Protein AF-A0A914QNF4-F1 (afdb_monomer_lite)

InterPro domains:
  IPR008758 Peptidase S28 [PF05577] (2-83)
  IPR029058 Alpha/Beta hydrolase fold [G3DSA:3.40.50.1820] (2-95)

Structure (mmCIF, N/CA/C/O backbone):
data_AF-A0A914QNF4-F1
#
_entry.id   AF-A0A914QNF4-F1
#
loop_
_atom_site.group_PDB
_atom_site.id
_atom_site.type_symbol
_atom_site.label_atom_id
_atom_site.label_alt_id
_atom_site.label_comp_id
_atom_site.label_asym_id
_atom_site.label_entity_id
_atom_site.label_seq_id
_atom_site.pdbx_PDB_ins_code
_atom_site.Cartn_x
_atom_site.Cartn_y
_atom_site.Cartn_z
_atom_site.occupancy
_atom_site.B_iso_or_equiv
_atom_site.auth_seq_id
_atom_site.auth_comp_id
_atom_site.auth_asym_id
_atom_site.auth_atom_id
_atom_site.pdbx_PDB_model_num
ATOM 1 N N . MET A 1 1 ? 10.350 17.066 -23.639 1.00 77.31 1 MET A N 1
ATOM 2 C CA . MET A 1 1 ? 10.136 16.786 -22.203 1.00 77.31 1 MET A CA 1
ATOM 3 C C . MET A 1 1 ? 11.041 17.718 -21.417 1.00 77.31 1 MET A C 1
ATOM 5 O O . MET A 1 1 ? 12.223 17.757 -21.722 1.00 77.31 1 MET A O 1
ATOM 9 N N . ASN A 1 2 ? 10.502 18.518 -20.496 1.00 94.56 2 ASN A N 1
ATOM 10 C CA . ASN A 1 2 ? 11.310 19.412 -19.662 1.00 94.56 2 ASN A CA 1
ATOM 11 C C . ASN A 1 2 ? 11.706 18.654 -18.385 1.00 94.56 2 ASN A C 1
ATOM 13 O O . ASN A 1 2 ? 10.834 18.347 -17.571 1.00 94.56 2 ASN A O 1
ATOM 17 N N . ILE A 1 3 ? 12.989 18.307 -18.252 1.00 95.62 3 ILE A N 1
ATOM 18 C CA . ILE A 1 3 ? 13.466 17.454 -17.158 1.00 95.62 3 ILE A CA 1
ATOM 19 C C . ILE A 1 3 ? 13.392 18.160 -15.801 1.00 95.62 3 ILE A C 1
ATOM 21 O O . ILE A 1 3 ? 12.957 17.548 -14.828 1.00 95.62 3 ILE A O 1
ATOM 25 N N . ASP A 1 4 ? 13.688 19.459 -15.757 1.00 97.56 4 ASP A N 1
ATOM 26 C CA . ASP A 1 4 ? 13.651 20.260 -14.530 1.00 97.56 4 ASP A CA 1
ATOM 27 C C . ASP A 1 4 ? 12.225 20.364 -13.990 1.00 97.56 4 ASP A C 1
ATOM 29 O O . ASP A 1 4 ? 11.979 20.256 -12.788 1.00 97.56 4 ASP A O 1
ATOM 33 N N . PHE A 1 5 ? 11.253 20.522 -14.892 1.00 97.19 5 PHE A N 1
ATOM 34 C CA . PHE A 1 5 ? 9.843 20.505 -14.530 1.00 97.19 5 PHE A CA 1
ATOM 35 C C . PHE A 1 5 ? 9.439 19.157 -13.922 1.00 97.19 5 PHE A C 1
ATOM 37 O O . PHE A 1 5 ? 8.782 19.136 -12.881 1.00 97.19 5 PHE A O 1
ATOM 44 N N . VAL A 1 6 ? 9.845 18.039 -14.535 1.00 97.25 6 VAL A N 1
ATOM 45 C CA . VAL A 1 6 ? 9.541 16.691 -14.027 1.00 97.25 6 VAL A CA 1
ATOM 46 C C . VAL A 1 6 ? 10.172 16.477 -12.654 1.00 97.25 6 VAL A C 1
ATOM 48 O O . VAL A 1 6 ? 9.469 16.100 -11.720 1.00 97.25 6 VAL A O 1
ATOM 51 N N . GLN A 1 7 ? 11.460 16.785 -12.495 1.00 97.12 7 GLN A N 1
ATOM 52 C CA . GLN A 1 7 ? 12.160 16.656 -11.215 1.00 97.12 7 GLN A CA 1
ATOM 53 C C . GLN A 1 7 ? 11.502 17.503 -10.127 1.00 97.12 7 GLN A C 1
ATOM 55 O O . GLN A 1 7 ? 11.217 16.999 -9.041 1.00 97.12 7 GLN A O 1
ATOM 60 N N . LYS A 1 8 ? 11.165 18.761 -10.434 1.00 97.69 8 LYS A N 1
ATOM 61 C CA . LYS A 1 8 ? 10.448 19.638 -9.503 1.00 97.69 8 LYS A CA 1
ATOM 62 C C . LYS A 1 8 ? 9.124 19.022 -9.055 1.00 97.69 8 LYS A C 1
ATOM 64 O O . LYS A 1 8 ? 8.781 19.114 -7.881 1.00 97.69 8 LYS A O 1
ATOM 69 N N . LYS A 1 9 ? 8.374 18.391 -9.962 1.00 97.00 9 LYS A N 1
ATOM 70 C CA . LYS A 1 9 ? 7.096 17.746 -9.627 1.00 97.00 9 LYS A CA 1
ATOM 71 C C . LYS A 1 9 ? 7.254 16.473 -8.809 1.00 97.00 9 LYS A C 1
ATOM 73 O O . LYS A 1 9 ? 6.457 16.265 -7.896 1.00 97.00 9 LYS A O 1
ATOM 78 N N . VAL A 1 10 ? 8.286 15.676 -9.074 1.00 95.38 10 VAL A N 1
ATOM 79 C CA . VAL A 1 10 ? 8.622 14.515 -8.240 1.00 95.38 10 VAL A CA 1
ATOM 80 C C . VAL A 1 10 ? 8.935 14.969 -6.815 1.00 95.38 10 VAL A C 1
ATOM 82 O O . VAL A 1 10 ? 8.315 14.475 -5.881 1.00 95.38 10 VAL A O 1
ATOM 85 N N . LEU A 1 11 ? 9.804 15.972 -6.649 1.00 96.38 11 LEU A N 1
ATOM 86 C CA . LEU A 1 11 ? 10.166 16.500 -5.330 1.00 96.38 11 LEU A CA 1
ATOM 87 C C . LEU A 1 11 ? 8.952 17.050 -4.575 1.00 96.38 11 LEU A C 1
ATOM 89 O O . LEU A 1 11 ? 8.715 16.648 -3.443 1.00 96.38 11 LEU A O 1
ATOM 93 N N . GLN A 1 12 ? 8.132 17.883 -5.225 1.00 97.25 12 GLN A N 1
ATOM 94 C CA . GLN A 1 12 ? 6.911 18.429 -4.617 1.00 97.25 12 GLN A CA 1
ATOM 95 C C . GLN A 1 12 ? 5.942 17.334 -4.149 1.00 97.25 12 GLN A C 1
ATOM 97 O O . GLN A 1 12 ? 5.287 17.477 -3.120 1.00 97.25 12 GLN A O 1
ATOM 102 N N . THR A 1 13 ? 5.841 16.242 -4.906 1.00 96.06 13 THR A N 1
ATOM 103 C CA . THR A 1 13 ? 4.967 15.114 -4.561 1.00 96.06 13 THR A CA 1
ATOM 104 C C . THR A 1 13 ? 5.527 14.349 -3.366 1.00 96.06 13 THR A C 1
ATOM 106 O O . THR A 1 13 ? 4.791 14.088 -2.418 1.00 96.06 13 THR A O 1
ATOM 109 N N . SER A 1 14 ? 6.826 14.047 -3.373 1.00 94.94 14 SER A N 1
ATOM 110 C CA . SER A 1 14 ? 7.501 13.352 -2.274 1.00 94.94 14 SER A CA 1
ATOM 111 C C . SER A 1 14 ? 7.521 14.166 -0.979 1.00 94.94 14 SER A C 1
ATOM 113 O O . SER A 1 14 ? 7.389 13.597 0.097 1.00 94.94 14 SER A O 1
ATOM 115 N N . GLU A 1 15 ? 7.646 15.492 -1.058 1.00 96.00 15 GLU A N 1
ATOM 116 C CA . GLU A 1 15 ? 7.535 16.381 0.107 1.00 96.00 15 GLU A CA 1
ATOM 117 C C . GLU A 1 15 ? 6.135 16.334 0.727 1.00 96.00 15 GLU A C 1
ATOM 119 O O . GLU A 1 15 ? 5.994 16.391 1.946 1.00 96.00 15 GLU A O 1
ATOM 124 N N . HIS A 1 16 ? 5.095 16.213 -0.102 1.00 95.19 16 HIS A N 1
ATOM 125 C CA . HIS A 1 16 ? 3.716 16.193 0.372 1.00 95.19 16 HIS A CA 1
ATOM 126 C C . HIS A 1 16 ? 3.279 14.815 0.890 1.00 95.19 16 HIS A C 1
ATOM 128 O O . HIS A 1 16 ? 2.657 14.723 1.945 1.00 95.19 16 HIS A O 1
ATOM 134 N N . PHE A 1 17 ? 3.597 13.743 0.159 1.00 94.19 17 PHE A N 1
ATOM 135 C CA . PHE A 1 17 ? 3.121 12.384 0.446 1.00 94.19 17 PHE A CA 1
ATOM 136 C C . PHE A 1 17 ? 4.152 11.484 1.134 1.00 94.19 17 PHE A C 1
ATOM 138 O O . PHE A 1 17 ? 3.823 10.354 1.489 1.00 94.19 17 PHE A O 1
ATOM 145 N N . SER A 1 18 ? 5.355 11.997 1.400 1.00 94.38 18 SER A N 1
ATOM 146 C CA . SER A 1 18 ? 6.519 11.227 1.857 1.00 94.38 18 SER A CA 1
ATOM 147 C C . SER A 1 18 ? 7.082 10.287 0.783 1.00 94.38 18 SER A C 1
ATOM 149 O O . SER A 1 18 ? 6.474 10.029 -0.257 1.00 94.38 18 SER A O 1
ATOM 151 N N . LEU A 1 19 ? 8.295 9.796 1.026 1.00 94.31 19 LEU A N 1
ATOM 152 C CA . LEU A 1 19 ? 8.935 8.770 0.212 1.00 94.31 19 LEU A CA 1
ATOM 153 C C . LEU A 1 19 ? 8.453 7.380 0.647 1.00 94.31 19 LEU A C 1
ATOM 155 O O . LEU A 1 19 ? 8.014 7.207 1.785 1.00 94.31 19 LEU A O 1
ATOM 159 N N . PRO A 1 20 ? 8.605 6.350 -0.201 1.00 94.12 20 PRO A N 1
ATOM 160 C CA . PRO A 1 20 ? 8.251 4.984 0.176 1.00 94.12 20 PRO A CA 1
ATOM 161 C C . PRO A 1 20 ? 8.925 4.504 1.475 1.00 94.12 20 PRO A C 1
ATOM 163 O O . PRO A 1 20 ? 8.288 3.814 2.268 1.00 94.12 20 PRO A O 1
ATOM 166 N N . SER A 1 21 ? 10.163 4.936 1.737 1.00 94.19 21 SER A N 1
ATOM 167 C CA . SER A 1 21 ? 10.959 4.561 2.916 1.00 94.19 21 SER A CA 1
ATOM 168 C C . SER A 1 21 ? 10.532 5.229 4.228 1.00 94.19 21 SER A C 1
ATOM 170 O O . SER A 1 21 ? 10.971 4.817 5.299 1.00 94.19 21 SER A O 1
ATOM 172 N N . ASN A 1 22 ? 9.711 6.280 4.176 1.00 94.19 22 ASN A N 1
ATOM 173 C CA . ASN A 1 22 ? 9.209 6.975 5.365 1.00 94.19 22 ASN A CA 1
ATOM 174 C C . ASN A 1 22 ? 7.701 7.256 5.3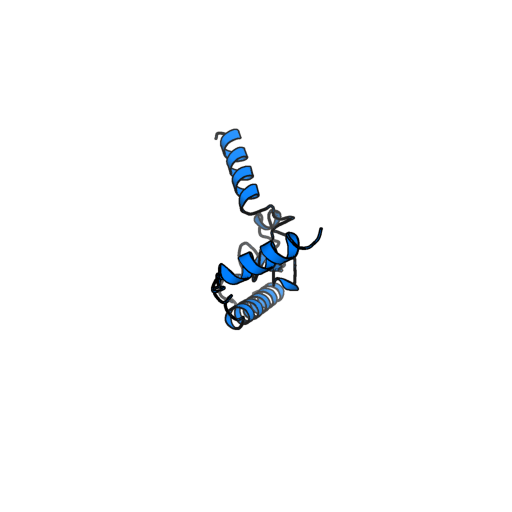00 1.00 94.19 22 ASN A C 1
ATOM 176 O O . ASN A 1 22 ? 7.180 8.074 6.065 1.00 94.19 22 ASN A O 1
ATOM 180 N N . TYR A 1 23 ? 6.991 6.561 4.411 1.00 95.25 23 TYR A N 1
ATOM 181 C CA . TYR A 1 23 ? 5.548 6.666 4.282 1.00 95.25 23 TYR A CA 1
ATOM 182 C C . TYR A 1 23 ? 4.856 6.291 5.593 1.00 95.25 23 T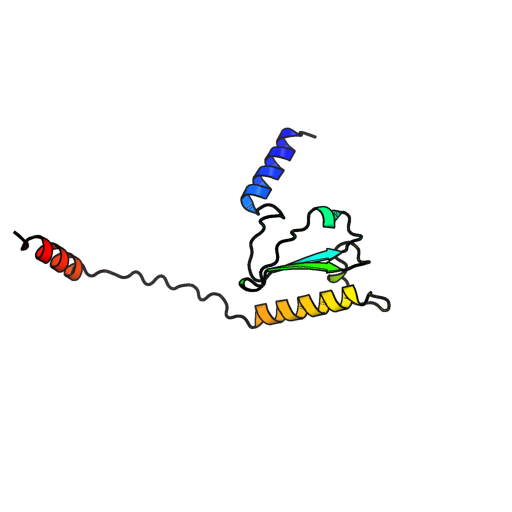YR A C 1
ATOM 184 O O . TYR A 1 23 ? 5.184 5.297 6.243 1.00 95.25 23 TYR A O 1
ATOM 192 N N . THR A 1 24 ? 3.904 7.129 5.992 1.00 95.56 24 THR A N 1
ATOM 193 C CA . THR A 1 24 ? 3.379 7.145 7.351 1.00 95.56 24 THR A CA 1
ATOM 194 C C . THR A 1 24 ? 1.887 7.492 7.333 1.00 95.56 24 THR A C 1
ATOM 196 O O . THR A 1 24 ? 1.506 8.658 7.291 1.00 95.56 24 THR A O 1
ATOM 199 N N . ALA A 1 25 ? 1.021 6.485 7.433 1.00 94.69 25 ALA A N 1
ATOM 200 C CA . ALA A 1 25 ? -0.442 6.603 7.422 1.00 94.69 25 ALA A CA 1
ATOM 201 C C . ALA A 1 25 ? -1.087 5.718 8.507 1.00 94.69 25 ALA A C 1
ATOM 203 O O . ALA A 1 25 ? -0.381 5.114 9.312 1.00 94.69 25 ALA A O 1
ATOM 204 N N . LYS A 1 26 ? -2.412 5.751 8.647 1.00 95.25 26 LYS A N 1
ATOM 205 C CA . LYS A 1 26 ? -3.155 4.874 9.561 1.00 95.25 26 LYS A CA 1
ATOM 206 C C . LYS A 1 26 ? -4.220 4.142 8.768 1.00 95.25 26 LYS A C 1
ATOM 208 O O . LYS A 1 26 ? -4.781 4.754 7.863 1.00 95.25 26 LYS A O 1
ATOM 213 N N . ASN A 1 27 ? -4.510 2.907 9.159 1.00 96.31 27 ASN A N 1
ATOM 214 C CA . ASN A 1 27 ? -5.561 2.089 8.566 1.00 96.31 27 ASN A CA 1
ATOM 215 C C . ASN A 1 27 ? -5.385 1.966 7.045 1.00 96.31 27 ASN A C 1
ATOM 217 O O . ASN A 1 27 ? -6.235 2.392 6.264 1.00 96.31 27 ASN A O 1
ATOM 221 N N . VAL A 1 28 ? -4.224 1.461 6.629 1.00 97.12 28 VAL A N 1
ATOM 222 C CA . VAL A 1 28 ? -3.876 1.285 5.222 1.00 97.12 28 VAL A CA 1
ATOM 223 C C . VAL A 1 28 ? -3.162 -0.041 4.998 1.00 97.12 28 VAL A C 1
ATOM 225 O O . VAL A 1 28 ? -2.262 -0.421 5.749 1.00 97.12 28 VAL A O 1
ATOM 228 N N . VAL A 1 29 ? -3.509 -0.697 3.896 1.00 98.06 29 VAL A N 1
ATOM 229 C CA . VAL A 1 29 ? -2.763 -1.828 3.347 1.00 98.06 29 VAL A CA 1
ATOM 230 C C . VAL A 1 29 ? -2.311 -1.450 1.939 1.00 98.06 29 VAL A C 1
ATOM 232 O O . VAL A 1 29 ? -3.136 -1.176 1.073 1.00 98.06 29 VAL A O 1
ATOM 235 N N . LEU A 1 30 ? -0.999 -1.392 1.723 1.00 97.56 30 LEU A N 1
ATOM 236 C CA . LEU A 1 30 ? -0.370 -1.184 0.422 1.00 97.56 30 LEU A CA 1
ATOM 237 C C . LEU A 1 30 ? 0.002 -2.553 -0.152 1.00 97.56 30 LEU A C 1
ATOM 239 O O . LEU A 1 30 ? 0.892 -3.226 0.371 1.00 97.56 30 LEU A O 1
ATOM 243 N N . THR A 1 31 ? -0.702 -2.983 -1.192 1.00 97.56 31 THR A N 1
ATOM 244 C CA . THR A 1 31 ? -0.505 -4.286 -1.831 1.00 97.56 31 THR A CA 1
ATOM 245 C C . THR A 1 31 ? 0.293 -4.151 -3.125 1.00 97.56 31 THR A C 1
ATOM 247 O O . THR A 1 31 ? 0.112 -3.212 -3.900 1.00 97.56 31 THR A O 1
ATOM 250 N N . ASN A 1 32 ? 1.192 -5.100 -3.379 1.00 97.62 32 ASN A N 1
ATOM 251 C CA . ASN A 1 32 ? 1.894 -5.222 -4.654 1.00 97.62 32 ASN A CA 1
ATOM 252 C C . ASN A 1 32 ? 2.071 -6.695 -5.039 1.00 97.62 32 ASN A C 1
ATOM 254 O O . ASN A 1 32 ? 2.217 -7.562 -4.181 1.00 97.62 32 ASN A O 1
ATOM 258 N N . GLY A 1 33 ? 2.108 -6.978 -6.338 1.00 97.06 33 GLY A N 1
ATOM 259 C CA . GLY A 1 33 ? 2.605 -8.248 -6.863 1.00 97.06 33 GLY A CA 1
ATOM 260 C C . GLY A 1 33 ? 4.111 -8.180 -7.127 1.00 97.06 33 GLY A C 1
ATOM 261 O O . GLY A 1 33 ? 4.622 -7.114 -7.465 1.00 97.06 33 GLY A O 1
ATOM 262 N N . ASP A 1 34 ? 4.845 -9.282 -6.988 1.00 96.19 34 ASP A N 1
ATOM 263 C CA . ASP A 1 34 ? 6.288 -9.304 -7.282 1.00 96.19 34 ASP A CA 1
ATOM 264 C C . ASP A 1 34 ? 6.627 -9.340 -8.785 1.00 96.19 34 ASP A C 1
ATOM 266 O O . ASP A 1 34 ? 7.747 -8.997 -9.163 1.00 96.19 34 ASP A O 1
ATOM 270 N N . TYR A 1 35 ? 5.669 -9.680 -9.653 1.00 97.00 35 TYR A N 1
ATOM 271 C CA . TYR A 1 35 ? 5.803 -9.541 -11.111 1.00 97.00 35 TYR A CA 1
ATOM 272 C C . TYR A 1 35 ? 5.376 -8.158 -11.619 1.00 97.00 35 TYR A C 1
ATOM 274 O O . TYR A 1 35 ? 5.532 -7.859 -12.803 1.00 97.00 35 TYR A O 1
ATOM 282 N N . ASP A 1 36 ? 4.843 -7.299 -10.746 1.00 97.31 36 ASP A N 1
ATOM 283 C CA . ASP A 1 36 ? 4.519 -5.917 -11.087 1.00 97.31 36 ASP A CA 1
ATOM 284 C C . ASP A 1 36 ? 5.806 -5.071 -11.160 1.00 97.31 36 ASP A C 1
ATOM 286 O O . ASP A 1 36 ? 6.479 -4.911 -10.135 1.00 97.31 36 ASP A O 1
ATOM 290 N N . PRO A 1 37 ? 6.161 -4.465 -12.311 1.00 96.94 37 PRO A N 1
ATOM 291 C CA . PRO A 1 37 ? 7.325 -3.582 -12.394 1.00 96.94 37 PRO A CA 1
ATOM 292 C C . PRO A 1 37 ? 7.222 -2.364 -11.461 1.00 96.94 37 PRO A C 1
ATOM 294 O O . PRO A 1 37 ? 8.246 -1.822 -11.044 1.00 96.94 37 PRO A O 1
ATOM 297 N N . TRP A 1 38 ? 6.009 -1.946 -11.082 1.00 96.56 38 TRP A N 1
ATOM 298 C CA . TRP A 1 38 ? 5.797 -0.845 -10.141 1.00 96.56 38 TRP A CA 1
ATOM 299 C C . TRP A 1 38 ? 6.102 -1.222 -8.687 1.00 96.56 38 TRP A C 1
ATOM 301 O O . TRP A 1 38 ? 6.280 -0.331 -7.856 1.00 96.56 38 TRP A O 1
ATOM 311 N N . SER A 1 39 ? 6.256 -2.515 -8.371 1.00 95.44 39 SER A N 1
ATOM 312 C CA . SER A 1 39 ? 6.631 -2.993 -7.030 1.00 95.44 39 SER A CA 1
ATOM 313 C C . SER A 1 39 ? 8.005 -2.491 -6.563 1.00 95.44 39 SER A C 1
ATOM 315 O O . SER A 1 39 ? 8.297 -2.514 -5.363 1.00 95.44 39 SER A O 1
ATOM 317 N N . ALA A 1 40 ? 8.835 -1.988 -7.484 1.00 94.50 40 ALA A N 1
ATOM 318 C CA . ALA A 1 40 ? 10.090 -1.301 -7.189 1.00 94.50 40 ALA A CA 1
ATOM 319 C C . ALA A 1 40 ? 9.895 0.036 -6.448 1.00 94.50 40 ALA A C 1
ATOM 321 O O . ALA A 1 40 ? 10.817 0.507 -5.787 1.00 94.50 40 ALA A O 1
ATOM 322 N N . LEU A 1 41 ? 8.709 0.647 -6.551 1.00 93.94 41 LEU A N 1
ATOM 323 C CA . LEU A 1 41 ? 8.365 1.921 -5.908 1.00 93.94 41 LEU A CA 1
ATOM 324 C C . LEU A 1 41 ? 7.559 1.744 -4.613 1.00 93.94 41 LEU A C 1
ATOM 326 O O . LEU A 1 41 ? 7.117 2.734 -4.028 1.00 93.94 41 LEU A O 1
ATOM 330 N N . ARG A 1 42 ? 7.329 0.501 -4.174 1.00 94.12 42 ARG A N 1
ATOM 331 C CA . ARG A 1 42 ? 6.515 0.217 -2.988 1.00 94.12 42 ARG A CA 1
ATOM 332 C C . ARG A 1 42 ? 7.149 0.779 -1.717 1.00 94.12 42 ARG A C 1
ATOM 334 O O . ARG A 1 42 ? 8.372 0.845 -1.595 1.00 94.12 42 ARG A O 1
ATOM 341 N N . SER A 1 43 ? 6.311 1.08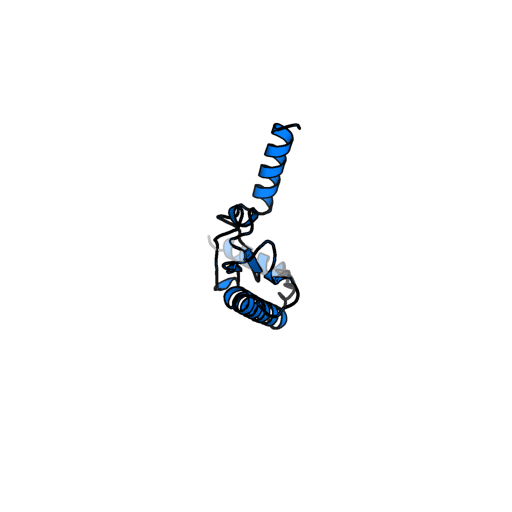6 -0.732 1.00 94.81 43 SER A N 1
ATOM 342 C CA . SER A 1 43 ? 6.777 1.270 0.644 1.00 94.81 43 SER A CA 1
ATOM 343 C C . SER A 1 43 ? 7.118 -0.084 1.262 1.00 94.81 43 SER A C 1
ATOM 345 O O . SER A 1 43 ? 6.454 -1.074 0.977 1.00 94.81 43 SER A O 1
ATOM 347 N N . ASP A 1 44 ? 8.125 -0.146 2.120 1.00 90.94 44 ASP A N 1
ATOM 348 C CA . ASP A 1 44 ? 8.478 -1.309 2.942 1.00 90.94 44 ASP A CA 1
ATOM 349 C C . ASP A 1 44 ? 8.098 -1.122 4.425 1.00 90.94 44 ASP A C 1
ATOM 351 O O . ASP A 1 44 ? 8.316 -2.004 5.259 1.00 90.94 44 ASP A O 1
ATOM 355 N N . VAL A 1 45 ? 7.471 0.011 4.756 1.00 96.00 45 VAL A N 1
ATOM 356 C CA . VAL A 1 45 ? 7.163 0.406 6.130 1.00 96.00 45 VAL A CA 1
ATOM 357 C C . VAL A 1 45 ? 5.889 -0.280 6.621 1.00 96.00 45 VAL A C 1
ATOM 359 O O . VAL A 1 45 ? 4.786 0.005 6.150 1.00 96.00 45 VAL A O 1
ATOM 362 N N . ASN A 1 46 ? 6.043 -1.127 7.637 1.00 97.19 46 ASN A N 1
ATOM 363 C CA . ASN A 1 46 ? 4.949 -1.748 8.380 1.00 97.19 46 ASN A CA 1
ATOM 364 C C . ASN A 1 46 ? 4.889 -1.188 9.811 1.00 97.19 46 ASN A C 1
ATOM 366 O O . ASN A 1 46 ? 5.920 -0.987 10.454 1.00 97.19 46 ASN A O 1
ATOM 370 N N . ASN A 1 47 ? 3.684 -0.942 10.323 1.00 97.81 47 ASN A N 1
ATOM 371 C CA . ASN A 1 47 ? 3.442 -0.495 11.690 1.00 97.81 47 ASN A CA 1
ATOM 372 C C . ASN A 1 47 ? 2.084 -1.011 12.192 1.00 97.81 47 ASN A C 1
ATOM 374 O O . ASN A 1 47 ? 1.034 -0.474 11.832 1.00 97.81 47 ASN A O 1
ATOM 378 N N . GLU A 1 48 ? 2.122 -2.025 13.056 1.00 96.69 48 GLU A N 1
ATOM 379 C CA . GLU A 1 48 ? 0.929 -2.688 13.601 1.00 96.69 48 GLU A CA 1
ATOM 380 C C . GLU A 1 48 ? 0.058 -1.738 14.429 1.00 96.69 48 GLU A C 1
ATOM 382 O O . GLU A 1 48 ? -1.151 -1.687 14.232 1.00 96.69 48 GLU A O 1
ATOM 387 N N . THR A 1 49 ? 0.660 -0.895 15.275 1.00 96.06 49 THR A N 1
ATOM 388 C CA . THR A 1 49 ? -0.068 0.086 16.104 1.00 96.06 49 THR A CA 1
ATOM 389 C C . THR A 1 49 ? -0.909 1.057 15.271 1.00 96.06 49 THR A C 1
ATOM 391 O O . THR A 1 49 ? -1.892 1.620 15.750 1.00 96.06 49 THR A O 1
ATOM 394 N N . ARG A 1 50 ? -0.504 1.309 14.025 1.00 95.75 50 ARG A N 1
ATOM 395 C CA . ARG A 1 50 ? -1.193 2.212 13.100 1.00 95.75 50 ARG A CA 1
ATOM 396 C C . ARG A 1 50 ? -2.085 1.482 12.107 1.00 95.75 50 ARG A C 1
ATOM 398 O O . ARG A 1 50 ? -2.710 2.168 11.302 1.00 95.75 50 ARG A O 1
ATOM 405 N N . HIS A 1 51 ? -2.102 0.150 12.123 1.00 97.31 51 HIS A N 1
ATOM 406 C CA . HIS A 1 51 ? -2.666 -0.658 11.047 1.00 97.31 51 HIS A CA 1
ATOM 407 C C . HIS A 1 51 ? -2.163 -0.193 9.672 1.00 97.31 51 HIS A C 1
ATOM 409 O O . HIS A 1 51 ? -2.942 0.082 8.763 1.00 97.31 51 HIS A O 1
ATOM 415 N N . GLN A 1 52 ? -0.847 0.003 9.558 1.00 97.75 52 GLN A N 1
ATOM 416 C CA . GLN A 1 52 ? -0.173 0.326 8.305 1.00 97.75 52 GLN A CA 1
ATOM 417 C C . GLN A 1 52 ? 0.613 -0.898 7.859 1.00 97.75 52 GLN A C 1
ATOM 419 O O . GLN A 1 52 ? 1.585 -1.278 8.512 1.00 97.75 52 GLN A O 1
ATOM 424 N N . PHE A 1 53 ? 0.231 -1.472 6.727 1.00 98.06 53 PHE A N 1
ATOM 425 C CA . PHE A 1 53 ? 0.865 -2.670 6.202 1.00 98.06 53 PHE A CA 1
ATOM 426 C C . PHE A 1 53 ? 1.301 -2.482 4.756 1.00 98.06 53 PHE A C 1
ATOM 428 O O . PHE A 1 53 ? 0.579 -1.896 3.958 1.00 98.06 53 PHE A O 1
ATOM 435 N N . SER A 1 54 ? 2.466 -3.021 4.415 1.00 97.38 54 SER A N 1
ATOM 436 C CA . SER A 1 54 ? 2.911 -3.214 3.039 1.00 97.38 54 SER A CA 1
ATOM 437 C C . SER A 1 54 ? 3.090 -4.705 2.787 1.00 97.38 54 SER A C 1
ATOM 439 O O . SER A 1 54 ? 3.831 -5.378 3.513 1.00 97.38 54 SER A O 1
ATOM 441 N N . LYS A 1 55 ? 2.367 -5.238 1.801 1.00 97.50 55 LYS A N 1
ATOM 442 C CA . LYS A 1 55 ? 2.261 -6.674 1.526 1.00 97.50 55 LYS A CA 1
ATOM 443 C C . LYS A 1 55 ? 2.590 -6.973 0.069 1.00 97.50 55 LYS A C 1
ATOM 445 O O . LYS A 1 55 ? 2.115 -6.293 -0.837 1.00 97.50 55 LYS A O 1
ATOM 450 N N . ILE A 1 56 ? 3.367 -8.033 -0.140 1.00 96.19 56 ILE A N 1
ATOM 451 C CA . ILE A 1 56 ? 3.676 -8.564 -1.467 1.00 96.19 56 ILE A CA 1
ATOM 452 C C . ILE A 1 56 ? 2.954 -9.898 -1.646 1.00 96.19 56 ILE A C 1
ATOM 454 O O . ILE A 1 56 ? 3.004 -10.739 -0.751 1.00 96.19 56 ILE A O 1
ATOM 458 N N . SER A 1 57 ? 2.314 -10.092 -2.797 1.00 96.81 57 SER A N 1
ATOM 459 C CA . SER A 1 57 ? 1.840 -11.399 -3.259 1.00 96.81 57 SER A CA 1
ATOM 460 C C . SER A 1 57 ? 2.817 -11.960 -4.290 1.00 96.81 57 SER A C 1
ATOM 462 O O . SER A 1 57 ? 3.085 -11.312 -5.307 1.00 96.81 57 SER A O 1
ATOM 464 N N . HIS A 1 58 ? 3.352 -13.153 -4.030 1.00 96.00 58 HIS A N 1
ATOM 465 C CA . HIS A 1 58 ? 4.279 -13.806 -4.946 1.00 96.00 58 HIS A CA 1
ATOM 466 C C . HIS A 1 58 ? 3.556 -14.462 -6.126 1.00 96.00 58 HIS A C 1
ATOM 468 O O . HIS A 1 58 ? 2.517 -15.109 -5.968 1.00 96.00 58 HIS A O 1
ATOM 474 N N . GLY A 1 59 ? 4.119 -14.294 -7.323 1.00 94.12 59 GLY A N 1
ATOM 475 C CA . GLY A 1 59 ? 3.543 -14.761 -8.583 1.00 94.12 59 GLY A CA 1
ATOM 476 C C . GLY A 1 59 ? 2.398 -13.892 -9.111 1.00 94.12 59 GLY A C 1
ATOM 477 O O . GLY A 1 59 ? 1.702 -14.304 -10.039 1.00 94.12 59 GLY A O 1
ATOM 478 N N . SER A 1 60 ? 2.189 -12.706 -8.535 1.00 95.88 60 SER A N 1
ATOM 479 C CA . SER A 1 60 ? 1.078 -11.812 -8.876 1.00 95.88 60 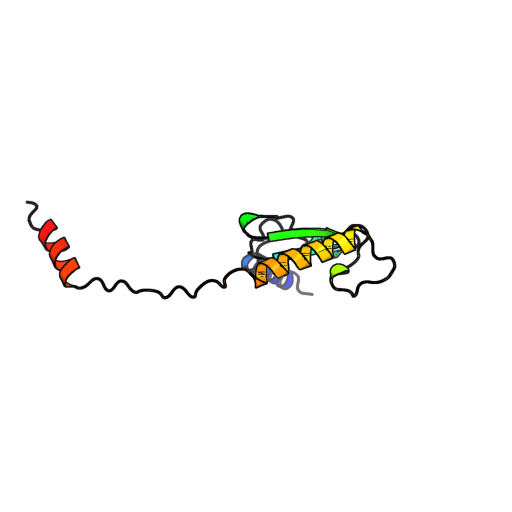SER A CA 1
ATOM 480 C C . SER A 1 60 ? 1.546 -10.610 -9.691 1.00 95.88 60 SER A C 1
ATOM 482 O O . SER A 1 60 ? 2.629 -10.067 -9.468 1.00 95.88 60 SER A O 1
ATOM 484 N N . SER A 1 61 ? 0.708 -10.172 -10.635 1.00 95.06 61 SER A N 1
ATOM 485 C CA . SER A 1 61 ? 0.953 -8.968 -11.440 1.00 95.06 61 SER A CA 1
ATOM 486 C C . SER A 1 61 ? 0.326 -7.715 -10.809 1.00 95.06 61 SER A C 1
ATOM 488 O O . SER A 1 61 ? -0.107 -7.730 -9.655 1.00 95.06 61 SER A O 1
ATOM 490 N N . HIS A 1 62 ? 0.288 -6.621 -11.568 1.00 96.62 62 HIS A N 1
ATOM 491 C CA . HIS A 1 62 ? -0.248 -5.335 -11.145 1.00 96.62 62 HIS A CA 1
ATOM 492 C C . HIS A 1 62 ? -1.681 -5.440 -10.599 1.00 96.62 62 HIS A C 1
ATOM 494 O O . HIS A 1 62 ? -2.594 -5.848 -11.319 1.00 96.62 62 HIS A O 1
ATOM 500 N N . CYS A 1 63 ? -1.859 -5.055 -9.330 1.00 95.38 63 CYS A N 1
ATOM 501 C CA . CYS A 1 63 ? -3.150 -4.992 -8.632 1.00 95.38 63 CYS A CA 1
ATOM 502 C C . CYS A 1 63 ? -4.007 -6.270 -8.744 1.00 95.38 63 CYS A C 1
ATOM 504 O O . CYS A 1 63 ? -5.235 -6.192 -8.819 1.00 95.38 63 CYS A O 1
ATOM 506 N N . ALA A 1 64 ? -3.381 -7.452 -8.788 1.00 96.56 64 ALA A N 1
ATOM 507 C CA . ALA A 1 64 ? -4.103 -8.718 -8.943 1.00 96.56 64 ALA A CA 1
ATOM 508 C C . ALA A 1 64 ? -5.102 -8.986 -7.799 1.00 96.56 64 ALA A C 1
ATOM 510 O O . ALA A 1 64 ? -6.128 -9.638 -7.996 1.00 96.56 64 ALA A O 1
ATOM 511 N N . ASP A 1 65 ? -4.833 -8.455 -6.608 1.00 96.81 65 ASP A N 1
ATOM 512 C CA . ASP A 1 65 ? -5.687 -8.536 -5.423 1.00 96.81 65 ASP A CA 1
ATOM 513 C C . ASP A 1 65 ? -7.057 -7.878 -5.631 1.00 96.81 65 ASP A C 1
ATOM 515 O O . ASP A 1 65 ? -8.042 -8.370 -5.087 1.00 96.81 65 ASP A O 1
ATOM 519 N N . MET A 1 66 ? -7.140 -6.858 -6.490 1.00 96.75 66 MET A N 1
ATOM 520 C CA . MET A 1 66 ? -8.377 -6.136 -6.814 1.00 96.75 66 MET A CA 1
ATOM 521 C C . MET A 1 66 ? -9.229 -6.815 -7.894 1.00 96.75 66 MET A C 1
ATOM 523 O O . MET A 1 66 ? -10.343 -6.367 -8.181 1.00 96.75 66 MET A O 1
ATOM 527 N N . LEU A 1 67 ? -8.713 -7.867 -8.532 1.00 95.38 67 LEU A N 1
ATOM 528 C CA . LEU A 1 67 ? -9.451 -8.623 -9.539 1.00 95.38 67 LEU A CA 1
ATOM 529 C C . LEU A 1 67 ? -10.407 -9.630 -8.877 1.00 95.38 67 LEU A C 1
ATOM 531 O O . LEU A 1 67 ? -10.131 -10.097 -7.770 1.00 95.38 67 LEU A O 1
ATOM 535 N N . PRO A 1 68 ? -11.515 -10.007 -9.545 1.00 95.50 68 PRO A N 1
ATOM 536 C CA . PRO A 1 68 ? -12.369 -11.089 -9.069 1.00 95.50 68 PRO A CA 1
ATOM 537 C C . PRO A 1 68 ? -11.579 -12.385 -8.880 1.00 95.50 68 PRO A C 1
ATOM 539 O O . PRO A 1 68 ? -10.703 -12.703 -9.684 1.00 95.50 68 PRO A O 1
ATOM 542 N N . THR A 1 69 ? -11.934 -13.156 -7.855 1.00 95.12 69 THR A N 1
ATOM 543 C CA . THR A 1 69 ? -11.344 -14.478 -7.632 1.00 95.12 69 THR A CA 1
ATOM 544 C C . THR A 1 69 ? -11.662 -15.420 -8.787 1.00 95.12 69 THR A C 1
ATOM 546 O O . THR A 1 69 ? -12.825 -15.560 -9.176 1.00 95.12 69 THR A O 1
ATOM 549 N N . ILE A 1 70 ? -10.637 -16.099 -9.305 1.00 93.94 70 ILE A N 1
ATOM 550 C CA . ILE A 1 70 ? -10.771 -17.094 -10.373 1.00 93.94 70 ILE A CA 1
ATOM 551 C C . ILE A 1 70 ? -10.183 -18.452 -9.962 1.00 93.94 70 ILE A C 1
ATOM 553 O O . ILE A 1 70 ? -9.262 -18.517 -9.143 1.00 93.94 70 ILE A O 1
ATOM 557 N N . PRO A 1 71 ? -10.671 -19.568 -10.541 1.00 94.88 71 PRO A N 1
ATOM 558 C CA . PRO A 1 71 ? -10.003 -20.855 -10.403 1.00 94.88 71 PRO A CA 1
ATOM 559 C C . PRO A 1 71 ? -8.561 -20.766 -10.917 1.00 94.88 71 PRO A C 1
ATOM 561 O O . PRO A 1 71 ? -8.338 -20.439 -12.081 1.00 94.88 71 PRO A O 1
ATOM 564 N N . GLY A 1 72 ? -7.593 -21.075 -10.054 1.00 91.50 72 GLY A N 1
ATOM 565 C CA . GLY A 1 72 ? -6.164 -21.009 -10.376 1.00 91.50 72 GLY A CA 1
ATOM 566 C C . GLY A 1 72 ? -5.413 -19.832 -9.752 1.00 91.50 72 GLY A C 1
ATOM 567 O O . GLY A 1 72 ? -4.195 -19.779 -9.906 1.00 91.50 72 GLY A O 1
ATOM 568 N N . ASP A 1 73 ? -6.091 -18.938 -9.023 1.00 94.94 73 ASP A N 1
ATOM 569 C CA . ASP A 1 73 ? -5.411 -17.939 -8.191 1.00 94.94 73 ASP A CA 1
ATOM 570 C C . ASP A 1 73 ? -4.441 -18.611 -7.207 1.00 94.94 73 ASP A C 1
ATOM 572 O O . ASP A 1 73 ? -4.727 -19.670 -6.636 1.00 94.94 73 ASP A O 1
ATOM 576 N N . SER A 1 74 ? -3.271 -17.996 -7.013 1.00 95.25 74 SER A N 1
ATOM 577 C CA . SER A 1 74 ? -2.257 -18.525 -6.104 1.00 95.25 74 SER A CA 1
ATOM 578 C C . SER A 1 74 ? -2.727 -18.440 -4.651 1.00 95.25 74 SER A C 1
ATOM 580 O O . SER A 1 74 ? -3.462 -17.529 -4.265 1.00 95.25 74 SER A O 1
ATOM 582 N N . ALA A 1 75 ? -2.257 -19.364 -3.810 1.00 96.38 75 ALA A N 1
ATOM 583 C CA . ALA A 1 75 ? -2.555 -19.325 -2.378 1.00 96.38 75 ALA A CA 1
ATOM 584 C C . ALA A 1 75 ? -2.103 -18.000 -1.733 1.00 96.38 75 ALA A C 1
ATOM 586 O O . ALA A 1 75 ? -2.808 -17.465 -0.884 1.00 96.38 75 ALA A O 1
ATOM 587 N N . ASP A 1 76 ? -0.978 -17.434 -2.176 1.00 97.00 76 ASP A N 1
ATOM 588 C CA . ASP A 1 76 ? -0.479 -16.144 -1.691 1.00 97.00 76 ASP A CA 1
ATOM 589 C C . ASP A 1 76 ? -1.412 -14.983 -2.046 1.00 97.00 76 ASP A C 1
ATOM 591 O O . ASP A 1 76 ? -1.606 -14.082 -1.232 1.00 97.00 76 ASP A O 1
ATOM 595 N N . LEU A 1 77 ? -2.011 -14.994 -3.241 1.00 97.38 77 LEU A N 1
ATOM 596 C CA . LEU A 1 77 ? -2.999 -13.993 -3.640 1.00 97.38 77 LEU A CA 1
ATOM 597 C C . LEU A 1 77 ? -4.282 -14.105 -2.807 1.00 97.38 77 LEU A C 1
ATOM 599 O O . LEU A 1 77 ? -4.807 -13.089 -2.355 1.00 97.38 77 LEU A O 1
ATOM 603 N N . LEU A 1 78 ? -4.755 -15.328 -2.555 1.00 97.06 78 LEU A N 1
ATOM 604 C CA . LEU A 1 78 ? -5.927 -15.564 -1.707 1.00 97.06 78 LEU A CA 1
ATOM 605 C C . LEU A 1 78 ? -5.668 -15.123 -0.259 1.00 97.06 78 LEU A C 1
ATOM 607 O O . LEU A 1 78 ? -6.448 -14.356 0.296 1.00 97.06 78 LEU A O 1
ATOM 611 N N . ASN A 1 79 ? -4.523 -15.498 0.315 1.00 97.50 79 ASN A N 1
ATOM 612 C CA . ASN A 1 79 ? -4.123 -15.075 1.659 1.00 97.50 79 ASN A CA 1
ATOM 613 C C . ASN A 1 79 ? -4.000 -13.548 1.780 1.00 97.50 79 ASN A C 1
ATOM 615 O O . ASN A 1 79 ? -4.326 -12.979 2.824 1.00 97.50 79 ASN A O 1
ATOM 619 N N . LEU A 1 80 ? -3.522 -12.875 0.726 1.00 97.94 80 LEU A N 1
ATOM 620 C CA . LEU A 1 80 ? -3.458 -11.418 0.687 1.00 97.94 80 LEU A CA 1
ATOM 621 C C . LEU A 1 80 ? -4.857 -10.791 0.700 1.00 97.94 80 LEU A C 1
ATOM 623 O O . LEU A 1 80 ? -5.086 -9.859 1.471 1.00 97.94 80 LEU A O 1
ATOM 627 N N . ARG A 1 81 ? -5.793 -11.306 -0.106 1.00 98.12 81 ARG A N 1
ATOM 628 C CA . ARG A 1 81 ? -7.187 -10.834 -0.119 1.00 98.12 81 ARG A CA 1
ATOM 629 C C . ARG A 1 81 ? -7.854 -11.030 1.244 1.00 98.12 81 ARG A C 1
ATOM 631 O O . ARG A 1 81 ? -8.421 -10.076 1.769 1.00 98.12 81 ARG A O 1
ATOM 638 N N . ASP A 1 82 ? -7.679 -12.196 1.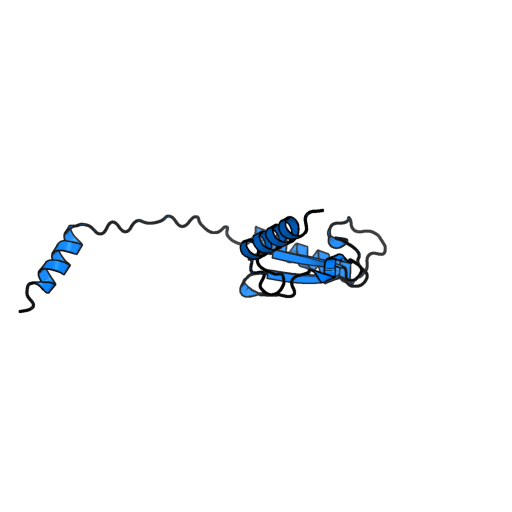862 1.00 98.06 82 ASP A N 1
ATOM 639 C CA . ASP A 1 82 ? -8.189 -12.481 3.210 1.00 98.06 82 ASP A CA 1
ATOM 640 C C . ASP A 1 82 ? -7.605 -11.527 4.266 1.00 98.06 82 ASP A C 1
ATOM 642 O O . ASP A 1 82 ? -8.284 -11.131 5.216 1.00 98.06 82 ASP A O 1
ATOM 646 N N . PHE A 1 83 ? -6.325 -11.161 4.141 1.00 98.31 83 PHE A N 1
ATOM 647 C CA . PHE A 1 83 ? -5.691 -10.180 5.023 1.00 98.31 83 PHE A CA 1
ATOM 648 C C . PHE A 1 83 ? -6.307 -8.787 4.844 1.00 98.31 83 PHE A C 1
ATOM 650 O O . PHE A 1 83 ? -6.653 -8.140 5.832 1.00 98.31 83 PHE A O 1
ATOM 657 N N . VAL A 1 84 ? -6.478 -8.339 3.596 1.00 98.25 84 VAL A N 1
ATOM 658 C CA . VAL A 1 84 ? -7.108 -7.047 3.283 1.00 98.25 84 VAL A CA 1
ATOM 659 C C . VAL A 1 84 ? -8.546 -7.004 3.802 1.00 98.25 84 VAL A C 1
ATOM 661 O O . VAL A 1 84 ? -8.931 -6.013 4.416 1.00 98.25 84 VAL A O 1
ATOM 664 N N . GLU A 1 85 ? -9.325 -8.073 3.630 1.00 97.75 85 GLU A N 1
ATOM 665 C CA . GLU A 1 85 ? -10.702 -8.154 4.132 1.00 97.75 85 GLU A CA 1
ATOM 666 C C . GLU A 1 85 ? -10.772 -7.997 5.659 1.00 97.75 85 GLU A C 1
ATOM 668 O O . GLU A 1 85 ? -11.620 -7.261 6.173 1.00 97.75 85 GLU A O 1
ATOM 673 N N . LYS A 1 86 ? -9.846 -8.624 6.396 1.00 97.94 86 LYS A N 1
ATOM 674 C CA . LYS A 1 86 ? -9.753 -8.485 7.860 1.00 97.94 86 LYS A CA 1
ATOM 675 C C . LYS A 1 86 ? -9.414 -7.059 8.283 1.00 97.94 86 LYS A C 1
ATOM 677 O O . LYS A 1 86 ? -10.037 -6.540 9.206 1.00 97.94 86 LYS A O 1
ATOM 682 N N . GLU A 1 87 ? -8.469 -6.416 7.603 1.00 97.94 87 GLU A N 1
ATOM 683 C CA . GLU A 1 87 ? -8.098 -5.028 7.892 1.00 97.94 87 GLU A CA 1
ATOM 684 C C . GLU A 1 87 ? -9.237 -4.053 7.566 1.00 97.94 87 GLU A C 1
ATOM 686 O O . GLU A 1 87 ? -9.557 -3.188 8.377 1.00 97.94 87 GLU A O 1
ATOM 691 N N . VAL A 1 88 ? -9.924 -4.232 6.433 1.00 96.69 88 VAL A N 1
ATOM 692 C CA . VAL A 1 88 ? -11.112 -3.435 6.091 1.00 96.69 88 VAL A CA 1
ATOM 693 C C . VAL A 1 88 ? -12.215 -3.628 7.129 1.00 96.69 88 VAL A C 1
ATOM 695 O O . VAL A 1 88 ? -12.803 -2.643 7.572 1.00 96.69 88 VAL A O 1
ATOM 698 N N . SER A 1 89 ? -12.463 -4.864 7.569 1.00 96.88 89 SER A N 1
ATOM 699 C CA . SER A 1 89 ? -13.431 -5.149 8.637 1.00 96.88 89 SER A CA 1
ATOM 700 C C . SER A 1 89 ? -13.058 -4.418 9.930 1.00 96.88 89 SER A C 1
ATOM 702 O O . SER A 1 89 ? -13.887 -3.718 10.507 1.00 96.88 89 SER A O 1
ATOM 704 N N . TYR A 1 90 ? -11.780 -4.464 10.323 1.00 95.31 90 TYR A N 1
ATOM 705 C CA . TYR A 1 90 ? -11.274 -3.694 11.459 1.00 95.31 90 TYR A CA 1
ATOM 706 C C . TYR A 1 90 ? -11.495 -2.179 11.285 1.00 95.31 90 TYR A C 1
ATOM 708 O O . TYR A 1 90 ? -11.868 -1.503 12.246 1.00 95.31 90 TYR A O 1
ATOM 716 N N . TYR A 1 91 ? -11.316 -1.619 10.084 1.00 94.00 91 TYR A N 1
ATOM 717 C CA . TYR A 1 91 ? -11.549 -0.187 9.832 1.00 94.00 91 TYR A CA 1
ATOM 718 C C . TYR A 1 91 ? -13.018 0.207 9.964 1.00 94.00 91 TYR A C 1
ATOM 720 O O . TYR A 1 91 ? -13.302 1.317 10.412 1.00 94.00 91 TYR A O 1
ATOM 728 N N . LEU A 1 92 ? -13.933 -0.684 9.579 1.00 93.19 92 LEU A N 1
ATOM 729 C CA . LEU A 1 92 ? -15.374 -0.466 9.693 1.00 93.19 92 LEU A CA 1
ATOM 730 C C . LEU A 1 92 ? -15.856 -0.557 11.146 1.00 93.19 92 LEU A C 1
ATOM 732 O O . LEU A 1 92 ? -16.729 0.214 11.543 1.00 93.19 92 LEU A O 1
ATOM 736 N N . ASP A 1 93 ? -15.255 -1.446 11.938 1.00 91.62 93 ASP A N 1
ATOM 737 C CA . ASP A 1 93 ? -15.580 -1.619 13.359 1.00 91.62 93 ASP A CA 1
ATOM 738 C C . ASP A 1 93 ? -14.890 -0.583 14.260 1.00 91.62 93 ASP A C 1
ATOM 740 O O . ASP A 1 93 ? -15.318 -0.325 15.390 1.00 91.62 93 ASP A O 1
ATOM 744 N N . SER A 1 94 ? -13.810 0.030 13.773 1.00 80.75 94 SER A N 1
ATOM 745 C CA . SER A 1 94 ? -13.067 1.043 14.512 1.00 80.75 94 SER A CA 1
ATOM 746 C C . SER A 1 94 ? -13.920 2.299 14.723 1.00 80.75 94 SER A C 1
ATOM 748 O O . SER A 1 94 ? -14.461 2.850 13.760 1.00 80.75 94 SER A O 1
ATOM 750 N N . PRO A 1 95 ? -14.016 2.825 15.960 1.00 72.12 95 PRO A N 1
ATOM 751 C CA . PRO A 1 95 ? -14.759 4.049 16.206 1.00 72.12 95 PRO A CA 1
ATOM 752 C C . PRO A 1 95 ? -14.161 5.180 15.369 1.00 72.12 95 PRO A C 1
ATOM 754 O O . PRO A 1 95 ? -12.963 5.467 15.455 1.00 72.12 95 PRO A O 1
ATOM 757 N N . LEU A 1 96 ? -15.008 5.834 14.566 1.00 65.50 96 LEU A N 1
ATOM 758 C CA . LEU A 1 96 ? -14.615 7.029 13.827 1.00 65.50 96 LEU A CA 1
ATOM 759 C C . LEU A 1 96 ? -13.964 8.013 14.806 1.00 65.50 96 LEU A C 1
ATOM 761 O O . LEU A 1 96 ? -14.481 8.174 15.918 1.00 65.50 96 LEU A O 1
ATOM 765 N N . PRO A 1 97 ? -12.862 8.686 14.425 1.00 61.34 97 PRO A N 1
ATOM 766 C CA . PRO A 1 97 ? -12.273 9.710 15.269 1.00 61.34 97 PRO A CA 1
ATOM 767 C C . PRO A 1 97 ? -13.371 10.711 15.618 1.00 61.34 97 PRO A C 1
ATOM 769 O O . PRO A 1 97 ? -13.903 11.409 14.750 1.00 61.34 97 PRO A O 1
ATOM 772 N N . THR A 1 98 ? -13.760 10.730 16.894 1.00 53.75 98 THR A N 1
ATOM 773 C CA . THR A 1 98 ? -14.757 11.668 17.384 1.00 53.75 98 THR A CA 1
ATOM 774 C C . THR A 1 98 ? -14.225 13.052 17.061 1.00 53.75 98 THR A C 1
ATOM 776 O O . THR A 1 98 ? -13.073 13.378 17.358 1.00 53.75 98 THR A O 1
ATOM 779 N N . LYS A 1 99 ? -15.031 13.858 16.363 1.00 53.12 99 LYS A N 1
ATOM 780 C CA . LYS A 1 99 ? -14.686 15.249 16.081 1.00 53.12 99 LYS A CA 1
ATOM 781 C C . LYS A 1 99 ? -14.435 15.882 17.444 1.00 53.12 99 LYS A C 1
ATOM 783 O O . LYS A 1 99 ? -15.391 16.071 18.191 1.00 53.12 99 LYS A O 1
ATOM 788 N N . SER A 1 100 ? -13.165 16.097 17.797 1.00 51.62 100 SER A N 1
ATOM 789 C CA . SER A 1 100 ? -12.790 16.688 19.076 1.00 51.62 100 SER A CA 1
ATOM 790 C C . SER A 1 100 ? -13.534 18.008 19.159 1.00 51.62 100 SER A C 1
ATOM 792 O O . SER A 1 100 ? -13.240 18.949 18.416 1.00 51.62 100 SER A O 1
ATOM 794 N N . SER A 1 101 ? -14.590 18.035 19.971 1.00 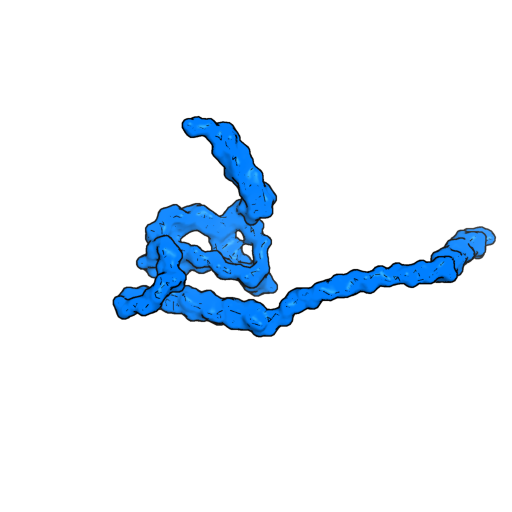55.16 101 SER A N 1
ATOM 795 C CA . SER A 1 101 ? -15.267 19.272 20.291 1.00 55.16 101 SER A CA 1
ATOM 796 C C . SER A 1 101 ? -14.211 20.062 21.034 1.00 55.16 101 SER A C 1
ATOM 798 O O . SER A 1 101 ? -13.823 19.695 22.141 1.00 55.16 101 SER A O 1
ATOM 800 N N . SER A 1 102 ? -13.643 21.062 20.363 1.00 59.47 102 SER A N 1
ATOM 801 C CA . SER A 1 102 ? -12.718 21.995 20.981 1.00 59.47 102 SER A CA 1
ATOM 802 C C . SER A 1 102 ? -13.506 22.715 22.067 1.00 59.47 102 SER A C 1
ATOM 804 O O . SER A 1 102 ? -14.153 23.734 21.824 1.00 59.47 102 SER A O 1
ATOM 806 N N . THR A 1 103 ? -13.509 22.142 23.268 1.00 55.28 103 THR A N 1
ATOM 807 C CA . THR A 1 103 ? -13.968 22.819 24.465 1.00 55.28 103 THR A CA 1
ATOM 808 C C . THR A 1 103 ? -12.973 23.942 24.673 1.00 55.28 103 THR A C 1
ATOM 810 O O . THR A 1 103 ? -11.888 23.740 25.216 1.00 55.28 103 THR A O 1
ATOM 813 N N . ARG A 1 104 ? -13.305 25.134 24.171 1.00 62.16 104 ARG A N 1
ATOM 814 C CA . ARG A 1 104 ? -12.613 26.349 24.581 1.00 62.16 104 ARG A CA 1
ATOM 815 C C . ARG A 1 104 ? -12.803 26.426 26.089 1.00 62.16 104 ARG A C 1
ATOM 817 O O . ARG A 1 104 ? -13.910 26.682 26.556 1.00 62.16 104 ARG A O 1
ATOM 824 N N . LEU A 1 105 ? -11.745 26.146 26.842 1.00 59.03 105 LEU A N 1
ATOM 825 C CA . LEU A 1 105 ? -11.675 26.501 28.250 1.00 59.03 105 LEU A CA 1
ATOM 826 C C . LEU A 1 105 ? -11.779 28.026 28.295 1.00 59.03 105 LEU A C 1
ATOM 828 O O . LEU A 1 105 ? -10.794 28.733 28.094 1.00 59.03 105 LEU A O 1
ATOM 832 N N . PHE A 1 106 ? -12.993 28.540 28.478 1.00 62.62 106 PHE A N 1
ATOM 833 C CA . PHE A 1 106 ? -13.188 29.927 28.856 1.00 62.62 106 PHE A CA 1
ATOM 834 C C . PHE A 1 106 ? -12.626 30.054 30.270 1.00 62.62 106 PHE A C 1
ATOM 836 O O . PHE A 1 106 ? -13.321 29.786 31.249 1.00 62.62 106 PHE A O 1
ATOM 843 N N . LEU A 1 107 ? -11.342 30.408 30.385 1.00 56.69 107 LEU A N 1
ATOM 844 C CA . LEU A 1 107 ? -10.828 30.921 31.644 1.00 56.69 107 LEU A CA 1
ATOM 845 C C . LEU A 1 107 ? -11.630 32.183 31.948 1.00 56.69 107 LEU A C 1
ATOM 847 O O . LEU A 1 107 ? -11.505 33.201 31.268 1.00 56.69 107 LEU A O 1
ATOM 851 N N . SER A 1 108 ? -12.511 32.073 32.939 1.00 62.94 108 SER A N 1
ATOM 852 C CA . SER A 1 108 ? -13.232 33.215 33.475 1.00 62.94 108 SER A CA 1
ATOM 853 C C . SER A 1 108 ? -12.212 34.288 33.878 1.00 62.94 108 SER A C 1
ATOM 855 O O . SER A 1 108 ? -11.219 33.950 34.532 1.00 62.94 108 SER A O 1
ATOM 857 N N . PRO A 1 109 ? -12.440 35.573 33.548 1.00 61.34 109 PRO A N 1
ATOM 858 C CA . PRO A 1 109 ? -11.538 36.664 33.924 1.00 61.34 109 PRO A CA 1
ATOM 859 C C . PRO A 1 109 ? -11.329 36.761 35.444 1.00 61.34 109 PRO A C 1
ATOM 861 O O . PRO A 1 109 ? -10.319 37.299 35.892 1.00 61.34 109 PRO A O 1
ATOM 864 N N . LEU A 1 110 ? -12.229 36.170 36.240 1.00 60.66 110 LEU A N 1
ATOM 865 C CA . LEU A 1 110 ? -12.095 36.067 37.690 1.00 60.66 110 LEU A CA 1
ATOM 866 C C . LEU A 1 110 ? -10.894 35.197 38.107 1.00 60.66 110 LEU A C 1
ATOM 868 O O . LEU A 1 110 ? -10.187 35.544 39.045 1.00 60.66 110 LEU A O 1
ATOM 872 N N . ILE A 1 111 ? -10.617 34.105 37.382 1.00 60.75 111 ILE A N 1
ATOM 873 C CA . ILE A 1 111 ? -9.523 33.169 37.698 1.00 60.75 111 ILE A CA 1
ATOM 874 C C . ILE A 1 111 ? -8.160 33.805 37.381 1.00 60.75 111 ILE A C 1
ATOM 876 O O . ILE A 1 111 ? -7.227 33.677 38.172 1.00 60.75 111 ILE A O 1
ATOM 880 N N . CYS A 1 112 ? -8.051 34.563 36.284 1.00 58.72 112 CYS A N 1
ATOM 881 C CA . CYS A 1 112 ? -6.828 35.310 35.973 1.00 58.72 112 CYS A CA 1
ATOM 882 C C . CYS A 1 112 ? -6.541 36.422 36.994 1.00 58.72 112 CYS A C 1
ATOM 884 O O . CYS A 1 112 ? -5.377 36.672 37.298 1.00 58.72 112 CYS A O 1
ATOM 886 N N . PHE A 1 113 ? -7.575 37.059 37.555 1.00 60.25 113 PHE A N 1
ATOM 887 C CA . PHE A 1 113 ? -7.403 38.118 38.552 1.00 60.25 113 PHE A CA 1
ATOM 888 C C . PHE A 1 113 ? -6.857 37.581 39.886 1.00 60.25 113 PHE A C 1
ATOM 890 O O . PHE A 1 113 ? -5.993 38.213 40.487 1.00 60.25 113 PHE A O 1
ATOM 897 N N . PHE A 1 114 ? -7.284 36.387 40.319 1.00 61.47 114 PHE A N 1
ATOM 898 C CA . PHE A 1 114 ? -6.763 35.751 41.538 1.00 61.47 114 PHE A CA 1
ATOM 899 C C . PHE A 1 114 ? -5.302 35.303 41.410 1.00 61.47 114 PHE A C 1
ATOM 901 O O . PHE A 1 114 ? -4.528 35.482 42.349 1.00 61.47 114 PHE A O 1
ATOM 908 N N . ILE A 1 115 ? -4.903 34.779 40.246 1.00 63.25 115 ILE A N 1
ATOM 909 C CA . ILE A 1 115 ? -3.503 34.399 39.995 1.00 63.25 115 ILE A CA 1
ATOM 910 C C . ILE A 1 115 ? -2.613 35.650 39.981 1.00 63.25 115 ILE A C 1
ATOM 912 O O . ILE A 1 115 ? -1.553 35.651 40.605 1.00 63.25 115 ILE A O 1
ATOM 916 N N . LEU A 1 116 ? -3.071 36.744 39.364 1.00 59.44 116 LEU A N 1
ATOM 917 C CA . LEU A 1 116 ? -2.332 38.007 39.354 1.00 59.44 116 LEU A CA 1
ATOM 918 C C . LEU A 1 116 ? -2.221 38.630 40.756 1.00 59.44 116 LEU A C 1
ATOM 920 O O . LEU A 1 116 ? -1.150 39.100 41.120 1.00 59.44 116 LEU A O 1
ATOM 924 N N . LEU A 1 117 ? -3.284 38.578 41.571 1.00 59.59 117 LEU A N 1
ATOM 925 C CA . LEU A 1 117 ? -3.241 39.063 42.956 1.00 59.59 117 LEU A CA 1
ATOM 926 C C . LEU A 1 117 ? -2.251 38.262 43.810 1.00 59.59 117 LEU A C 1
ATOM 928 O O . LEU A 1 117 ? -1.495 38.852 44.574 1.00 59.59 117 LEU A O 1
ATOM 932 N N . SER A 1 118 ? -2.211 36.934 43.661 1.00 62.81 118 SER A N 1
ATOM 933 C CA . SER A 1 118 ? -1.285 36.088 44.429 1.00 62.81 118 SER A CA 1
ATOM 934 C C . SER A 1 118 ? 0.195 36.351 44.129 1.00 62.81 118 SER A C 1
ATOM 936 O O . SER A 1 118 ? 1.032 36.091 44.984 1.00 62.81 118 SER A O 1
ATOM 938 N N . LEU A 1 119 ? 0.517 36.910 42.957 1.00 60.66 119 LEU A N 1
ATOM 939 C CA . LEU A 1 119 ? 1.879 37.302 42.580 1.00 60.66 119 LEU A CA 1
ATOM 940 C C . LEU A 1 119 ? 2.249 38.722 43.041 1.00 60.66 119 LEU A C 1
ATOM 942 O O . LEU A 1 119 ? 3.428 39.044 43.089 1.00 60.66 119 LEU A O 1
ATOM 946 N N . ILE A 1 120 ? 1.265 39.558 43.390 1.00 63.03 120 ILE A N 1
ATOM 947 C CA . ILE A 1 120 ? 1.478 40.934 43.876 1.00 63.03 120 ILE A CA 1
ATOM 948 C C . ILE A 1 120 ? 1.686 40.971 45.403 1.00 63.03 120 ILE A C 1
ATOM 950 O O . ILE A 1 120 ? 2.276 41.914 45.913 1.00 63.03 120 ILE A O 1
ATOM 954 N N . PHE A 1 121 ? 1.246 39.943 46.137 1.00 58.03 121 PHE A N 1
ATOM 955 C CA . PHE A 1 121 ? 1.406 39.840 47.598 1.00 58.03 121 PHE A CA 1
ATOM 956 C C . PHE A 1 121 ? 2.587 38.953 48.045 1.00 58.03 121 PHE A C 1
ATOM 958 O O . PHE A 1 121 ? 2.652 38.565 49.210 1.00 58.03 121 PHE A O 1
ATOM 965 N N . ILE A 1 122 ? 3.513 38.627 47.136 1.00 57.62 122 ILE A N 1
ATOM 966 C CA . ILE A 1 122 ? 4.816 38.026 47.466 1.00 57.62 122 ILE A CA 1
ATOM 967 C C . ILE A 1 122 ? 5.882 39.123 47.323 1.00 57.62 122 ILE A C 1
ATOM 969 O O . ILE A 1 122 ? 6.690 39.101 46.402 1.00 57.62 122 ILE A O 1
ATOM 973 N N . GLU A 1 123 ? 5.831 40.112 48.212 1.00 49.19 123 GLU A N 1
ATOM 974 C CA . GLU A 1 123 ? 6.959 40.971 48.605 1.00 49.19 123 GLU A CA 1
ATOM 975 C C . GLU A 1 123 ? 6.714 41.511 50.019 1.00 49.19 123 GLU A C 1
ATOM 977 O O . GLU A 1 123 ? 5.572 41.954 50.294 1.00 49.19 123 GLU A O 1
#

Foldseek 3Di:
DDVVVVVVVVVVVCVVQNALAPGDAALDEAEAEPQEPCCVRHRPDDDPVRNYYYDYQYPDYGPNLPDDDDPPDDPSSVVVVVVNVVSVVVVVVDPDPDPPPPPPPPPDVVNVVVVVVVVVPPD

Organism: NCBI:txid227884

Radius of gyration: 25.17 Å; chains: 1; bounding box: 29×62×71 Å

pLDDT: mean 87.18, std 15.69, range [49.19, 98.31]

Secondary structure (DSSP, 8-state):
--HHHHHHHHHHHHHHH--GGG---SSEEEEEETT-GGGGG-----BGGGTEEEEEETT--TTGGGSPP-TT--HHHHHHHHHHHHHHHHHHHSPP------------HHHHHHHHHHHHS--

Sequence (123 aa):
MNIDFVQKKVLQTSEHFSLPSNYTAKNVVLTNGDYDPWSALRSDVNNETRHQFSKISHGSSHCADMLPTIPGDSADLLNLRDFVEKEVSYYLDSPLPTKSSSTRLFLSPLICFFILLSLIFIE